Protein AF-A0A1H4H8C1-F1 (afdb_monomer)

pLDDT: mean 88.14, std 6.16, range [54.31, 95.75]

InterPro domains:
  IPR019670 Protein of unkown function DUF2523 [PF10734] (30-108)

Secondary structure (DSSP, 8-state):
-HHHHHHHHHHHHHHHHIIIIIHHHHHHHHHHHHHHHHHHHHHHHHHHHHHHHHHHHHHHHHHTTHHHHHHHHHHTS-HHHHHHHHHTTHHHHHHHHHHHHHHHHHHTTSTT-

Solvent-accessible surface area (backbone atoms only — not comparable to full-atom values): 6162 Å² total; per-residue (Å²): 111,70,63,59,56,50,52,54,51,47,52,55,47,52,51,50,49,32,70,76,51,40,52,60,56,49,50,54,52,51,49,54,50,49,52,54,51,52,52,50,51,52,53,54,47,49,66,61,44,51,60,56,22,39,56,53,25,50,52,51,40,60,75,66,44,49,65,58,56,52,52,54,59,56,67,73,51,55,71,70,60,46,54,54,39,56,73,68,40,47,68,61,49,50,51,50,53,52,48,52,52,40,18,57,54,43,40,56,73,41,93,90,94

Organism: NCBI:txid1122198

Structure (mmCIF, N/CA/C/O backbone):
data_AF-A0A1H4H8C1-F1
#
_entry.id   AF-A0A1H4H8C1-F1
#
loop_
_atom_site.group_PDB
_atom_site.id
_atom_site.type_symbol
_atom_site.label_atom_id
_atom_site.label_alt_id
_atom_site.label_comp_id
_atom_site.label_asym_id
_atom_site.label_entity_id
_atom_site.label_seq_id
_atom_site.pdbx_PDB_ins_code
_atom_site.Cartn_x
_atom_site.Cartn_y
_atom_site.Cartn_z
_atom_site.occupancy
_atom_site.B_iso_or_equiv
_atom_site.auth_seq_id
_atom_site.auth_comp_id
_atom_site.auth_asym_id
_atom_site.auth_atom_id
_atom_site.pdbx_PDB_model_num
ATOM 1 N N . MET A 1 1 ? 26.426 7.294 -57.162 1.00 66.62 1 MET A N 1
ATOM 2 C CA . MET A 1 1 ? 27.482 6.301 -56.846 1.00 66.62 1 MET A CA 1
ATOM 3 C C . MET A 1 1 ? 28.369 6.789 -55.704 1.00 66.62 1 MET A C 1
ATOM 5 O O . MET A 1 1 ? 28.502 6.057 -54.742 1.00 66.62 1 MET A O 1
ATOM 9 N N . LEU A 1 2 ? 28.900 8.020 -55.752 1.00 78.00 2 LEU A N 1
ATOM 10 C CA . LEU A 1 2 ? 29.640 8.630 -54.630 1.00 78.00 2 LEU A CA 1
ATOM 11 C C . LEU A 1 2 ? 28.809 8.779 -53.340 1.00 78.00 2 LEU A C 1
ATOM 13 O O . LEU A 1 2 ? 29.317 8.476 -52.270 1.00 78.00 2 LEU A O 1
ATOM 17 N N . GLU A 1 3 ? 27.530 9.160 -53.441 1.00 87.56 3 GLU A N 1
ATOM 18 C CA . GLU A 1 3 ? 26.624 9.248 -52.278 1.00 87.56 3 GLU A CA 1
ATOM 19 C C . GLU A 1 3 ? 26.456 7.906 -51.560 1.00 87.56 3 GLU A C 1
ATOM 21 O O . GLU A 1 3 ? 26.633 7.840 -50.356 1.00 87.56 3 GLU A O 1
ATOM 26 N N . PHE A 1 4 ? 26.266 6.812 -52.306 1.00 88.00 4 PHE A N 1
ATOM 27 C CA . PHE A 1 4 ? 26.199 5.464 -51.733 1.00 88.00 4 PHE A CA 1
ATOM 28 C C . PHE A 1 4 ? 27.456 5.101 -50.928 1.00 88.00 4 PHE A C 1
ATOM 30 O O . PHE A 1 4 ? 27.352 4.548 -49.838 1.00 88.00 4 PHE A O 1
ATOM 37 N N . PHE A 1 5 ? 28.653 5.420 -51.434 1.00 89.81 5 PHE A N 1
ATOM 38 C CA . PHE A 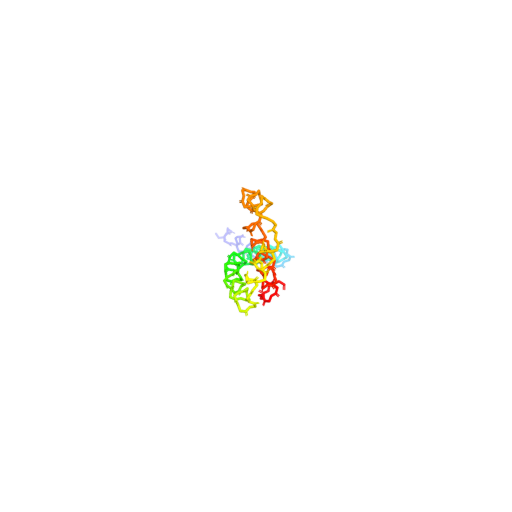1 5 ? 29.887 5.165 -50.685 1.00 89.81 5 PHE A CA 1
ATOM 39 C C . PHE A 1 5 ? 29.993 6.043 -49.431 1.00 89.81 5 PHE A C 1
ATOM 41 O O . PHE A 1 5 ? 30.449 5.555 -48.399 1.00 89.81 5 PHE A O 1
ATOM 48 N N . ASN A 1 6 ? 29.535 7.297 -49.488 1.00 91.81 6 ASN A N 1
ATOM 49 C CA . ASN A 1 6 ? 29.491 8.180 -48.321 1.00 91.81 6 ASN A CA 1
ATOM 50 C C . ASN A 1 6 ? 28.493 7.686 -47.265 1.00 91.81 6 ASN A C 1
ATOM 52 O O . ASN A 1 6 ? 28.841 7.648 -46.087 1.00 91.81 6 ASN A O 1
ATOM 56 N N . ASP A 1 7 ? 27.308 7.237 -47.678 1.00 91.19 7 ASP A N 1
ATOM 57 C CA . ASP A 1 7 ? 26.286 6.688 -46.785 1.00 91.19 7 ASP A CA 1
ATOM 58 C C . ASP A 1 7 ? 26.789 5.416 -46.097 1.00 91.19 7 ASP A C 1
ATOM 60 O O . ASP A 1 7 ? 26.686 5.279 -44.879 1.00 91.19 7 ASP A O 1
ATOM 64 N N . VAL A 1 8 ? 27.428 4.513 -46.849 1.00 90.62 8 VAL A N 1
ATOM 65 C CA . VAL A 1 8 ? 28.037 3.294 -46.296 1.00 90.62 8 VAL A CA 1
ATOM 66 C C . VAL A 1 8 ? 29.128 3.637 -45.278 1.00 90.62 8 VAL A C 1
ATOM 68 O O . VAL A 1 8 ? 29.165 3.046 -44.202 1.00 90.62 8 VAL A O 1
ATOM 71 N N . ILE A 1 9 ? 29.998 4.606 -45.572 1.00 91.62 9 ILE A N 1
ATOM 72 C CA . ILE A 1 9 ? 31.045 5.042 -44.636 1.00 91.62 9 ILE A CA 1
ATOM 73 C C . ILE A 1 9 ? 30.432 5.684 -43.384 1.00 91.62 9 ILE A C 1
ATOM 75 O O . ILE A 1 9 ? 30.885 5.386 -42.278 1.00 91.62 9 ILE A O 1
ATOM 79 N N . SER A 1 10 ? 29.393 6.511 -43.538 1.00 91.06 10 SER A N 1
ATOM 80 C CA . SER A 1 10 ? 28.689 7.134 -42.411 1.00 91.06 10 SER A CA 1
ATOM 81 C C . SER A 1 10 ? 28.036 6.094 -41.504 1.00 91.06 10 SER A C 1
ATOM 83 O O . SER A 1 10 ? 28.229 6.143 -40.297 1.00 91.06 10 SER A O 1
ATOM 85 N N . PHE A 1 11 ? 27.416 5.058 -42.075 1.00 90.56 11 PHE A N 1
ATOM 86 C CA . PHE A 1 11 ? 26.833 3.947 -41.330 1.00 90.56 11 PHE A CA 1
ATOM 87 C C . PHE A 1 11 ? 27.871 3.190 -40.485 1.00 90.56 11 PHE A C 1
ATOM 89 O O . PHE A 1 11 ? 27.627 2.887 -39.317 1.00 90.56 11 PHE A O 1
ATOM 96 N N . PHE A 1 12 ? 29.058 2.909 -41.037 1.00 93.00 12 PHE A N 1
ATOM 97 C CA . PHE A 1 12 ? 30.147 2.309 -40.256 1.00 93.00 12 PHE A CA 1
ATOM 98 C C . PHE A 1 12 ? 30.705 3.267 -39.189 1.00 93.00 12 PHE A C 1
ATOM 100 O O . PHE A 1 12 ? 31.141 2.803 -38.133 1.00 93.00 12 PHE A O 1
ATOM 107 N N . GLY A 1 13 ? 30.675 4.580 -39.439 1.00 91.31 13 GLY A N 1
ATOM 108 C CA . GLY A 1 13 ? 30.982 5.621 -38.453 1.00 91.31 13 GLY A CA 1
ATOM 109 C C . GLY A 1 13 ? 29.989 5.627 -37.290 1.00 91.31 13 GLY A C 1
ATOM 110 O O . GLY A 1 13 ? 30.402 5.536 -36.139 1.00 91.31 13 GLY A O 1
ATOM 111 N N . ASP A 1 14 ? 28.694 5.595 -37.584 1.00 89.56 14 ASP A N 1
ATOM 112 C CA . ASP A 1 14 ? 27.627 5.573 -36.582 1.00 89.56 14 ASP A CA 1
ATOM 113 C C . ASP A 1 14 ? 27.665 4.293 -35.736 1.00 89.56 14 ASP A C 1
ATOM 115 O O . ASP A 1 14 ? 27.506 4.344 -34.516 1.00 89.56 14 ASP A O 1
ATOM 119 N N . ILE A 1 15 ? 27.943 3.134 -36.350 1.00 88.62 15 ILE A N 1
ATOM 120 C CA . ILE A 1 15 ? 28.160 1.874 -35.617 1.00 88.62 15 ILE A CA 1
ATOM 121 C C . ILE A 1 15 ? 29.351 2.003 -34.672 1.00 88.62 15 ILE A C 1
ATOM 123 O O . ILE A 1 15 ? 29.280 1.582 -33.516 1.00 88.62 15 ILE A O 1
ATOM 127 N N . LYS A 1 16 ? 30.456 2.568 -35.160 1.00 88.75 16 LYS A N 1
ATOM 128 C CA . LYS A 1 16 ? 31.662 2.778 -34.366 1.00 88.75 16 LYS A CA 1
ATOM 129 C C . LYS A 1 16 ? 31.354 3.678 -33.166 1.00 88.75 16 LYS A C 1
ATOM 131 O O . LYS A 1 16 ? 31.669 3.313 -32.033 1.00 88.75 16 LYS A O 1
ATOM 136 N N . ASP A 1 17 ? 30.690 4.802 -33.394 1.00 90.44 17 ASP A N 1
ATOM 137 C CA . ASP A 1 17 ? 30.343 5.766 -32.352 1.00 90.44 17 ASP A CA 1
ATOM 138 C C . ASP A 1 17 ? 29.336 5.186 -31.348 1.00 90.44 17 ASP A C 1
ATOM 140 O O . ASP A 1 17 ? 29.466 5.405 -30.137 1.00 90.44 17 ASP A O 1
ATOM 144 N N . TRP A 1 18 ? 28.398 4.352 -31.806 1.00 88.50 18 TRP A N 1
ATOM 145 C CA . TRP A 1 18 ? 27.488 3.614 -30.934 1.00 88.50 18 TRP A CA 1
ATOM 146 C C . TRP A 1 18 ? 28.220 2.593 -30.052 1.00 88.50 18 TRP A C 1
ATOM 148 O O . TRP A 1 18 ? 27.959 2.532 -28.851 1.00 88.50 18 TRP A O 1
ATOM 158 N N . ILE A 1 19 ? 29.181 1.841 -30.596 1.00 85.94 19 ILE A N 1
ATOM 159 C CA . ILE A 1 19 ? 29.978 0.874 -29.820 1.00 85.94 19 ILE A CA 1
ATOM 160 C C . ILE A 1 19 ? 30.848 1.583 -28.774 1.00 85.94 19 ILE A C 1
ATOM 162 O O . ILE A 1 19 ? 30.941 1.110 -27.642 1.00 85.94 19 ILE A O 1
ATOM 166 N N . TYR A 1 20 ? 31.483 2.707 -29.122 1.00 86.38 20 TYR A N 1
ATOM 167 C CA . TYR A 1 20 ? 32.408 3.390 -28.210 1.00 86.38 20 TYR A CA 1
ATOM 168 C C . TYR A 1 20 ? 31.727 4.310 -27.194 1.00 86.38 20 TYR A C 1
ATOM 170 O O . TYR A 1 20 ? 32.256 4.486 -26.099 1.00 86.38 20 TYR A O 1
ATOM 178 N N . SER A 1 21 ? 30.580 4.903 -27.531 1.00 84.31 21 SER A N 1
ATOM 179 C CA . SER A 1 21 ? 29.921 5.902 -26.676 1.00 84.31 21 SER A CA 1
ATOM 180 C C . SER A 1 21 ? 28.417 5.678 -26.506 1.00 84.31 21 SER A C 1
ATOM 182 O O . SER A 1 21 ? 27.889 5.865 -25.408 1.00 84.31 21 SER A O 1
ATOM 184 N N . GLY A 1 22 ? 27.726 5.198 -27.543 1.00 84.75 22 GLY A N 1
ATOM 185 C CA . GLY A 1 22 ? 26.281 4.959 -27.504 1.00 84.75 22 GLY A CA 1
ATOM 186 C C . GLY A 1 22 ? 25.855 3.854 -26.536 1.00 84.75 22 GLY A C 1
ATOM 187 O O . GLY A 1 22 ? 24.815 3.987 -25.896 1.00 84.75 22 GLY A O 1
ATOM 188 N N . ILE A 1 23 ? 26.660 2.800 -26.361 1.00 87.56 23 ILE A N 1
ATOM 189 C CA . ILE A 1 23 ? 26.324 1.675 -25.476 1.00 87.56 23 ILE A CA 1
ATOM 190 C C . ILE A 1 23 ? 26.260 2.082 -24.003 1.00 87.56 23 ILE A C 1
ATOM 192 O O . ILE A 1 23 ? 25.415 1.579 -23.260 1.00 87.56 23 ILE A O 1
ATOM 196 N N . TYR A 1 24 ? 27.106 3.027 -23.583 1.00 88.50 24 TYR A N 1
ATOM 197 C CA . TYR A 1 24 ? 27.071 3.565 -22.228 1.00 88.50 24 TYR A CA 1
ATOM 198 C C . TYR A 1 24 ? 25.776 4.348 -22.000 1.00 88.50 24 TYR A C 1
ATOM 200 O O . TYR A 1 24 ? 25.025 4.028 -21.079 1.00 88.50 24 TYR A O 1
ATOM 208 N N . THR A 1 25 ? 25.465 5.303 -22.883 1.00 87.62 25 THR A N 1
ATOM 209 C CA . THR A 1 25 ? 24.231 6.101 -22.809 1.00 87.62 25 THR A CA 1
ATOM 210 C C . THR A 1 25 ? 22.988 5.216 -22.862 1.00 87.62 25 THR A C 1
ATOM 212 O O . THR A 1 25 ? 22.116 5.330 -22.005 1.00 87.62 25 THR A O 1
ATOM 215 N N . PHE A 1 26 ? 22.947 4.251 -23.786 1.00 90.06 26 PHE A N 1
ATOM 216 C CA . PHE A 1 26 ? 21.861 3.278 -23.885 1.00 90.06 26 PHE A CA 1
ATOM 217 C C . PHE A 1 26 ? 21.682 2.480 -22.592 1.00 90.06 26 PHE A C 1
ATOM 219 O O . PHE A 1 26 ? 20.559 2.317 -22.127 1.00 90.06 26 PHE A O 1
ATOM 226 N N . THR A 1 27 ? 22.771 1.996 -21.991 1.00 90.12 27 THR A N 1
ATOM 227 C CA . THR A 1 27 ? 22.701 1.209 -20.752 1.00 90.12 27 THR A CA 1
ATOM 228 C C . THR A 1 27 ? 22.177 2.050 -19.590 1.00 90.12 27 THR A C 1
ATOM 230 O O . THR A 1 27 ? 21.326 1.583 -18.833 1.00 90.12 27 THR A O 1
ATOM 233 N N . VAL A 1 28 ? 22.636 3.299 -19.463 1.00 92.19 28 VAL A N 1
ATOM 234 C CA . VAL A 1 28 ? 22.163 4.235 -18.431 1.00 92.19 28 VAL A CA 1
ATOM 235 C C . VAL A 1 28 ? 20.672 4.526 -18.605 1.00 92.19 28 VAL A C 1
ATOM 237 O O . VAL A 1 28 ? 19.912 4.427 -17.639 1.00 92.19 28 VAL A O 1
ATOM 240 N N . ASP A 1 29 ? 20.232 4.809 -19.829 1.00 93.06 29 ASP A N 1
ATOM 241 C CA . ASP A 1 29 ? 18.832 5.114 -20.126 1.00 93.06 29 ASP A CA 1
ATOM 242 C C . ASP A 1 29 ? 17.924 3.890 -19.961 1.00 93.06 29 ASP A C 1
ATOM 244 O O . ASP A 1 29 ? 16.840 3.990 -19.378 1.00 93.06 29 ASP A O 1
ATOM 248 N N . ALA A 1 30 ? 18.375 2.714 -20.404 1.00 93.50 30 ALA A N 1
ATOM 249 C CA . ALA A 1 30 ? 17.665 1.451 -20.227 1.00 93.50 30 ALA A CA 1
ATOM 250 C C . ALA A 1 30 ? 17.512 1.106 -18.742 1.00 93.50 30 ALA A C 1
ATOM 252 O O . ALA A 1 30 ? 16.422 0.732 -18.303 1.00 93.50 30 ALA A O 1
ATOM 253 N N . TYR A 1 31 ? 18.567 1.295 -17.946 1.00 92.50 31 TYR A N 1
ATOM 254 C CA . TYR A 1 31 ? 18.512 1.091 -16.503 1.00 92.50 31 TYR A CA 1
ATOM 255 C C . TYR A 1 31 ? 17.577 2.101 -15.826 1.00 92.50 31 TYR A C 1
ATOM 257 O O . TYR A 1 31 ? 16.727 1.719 -15.021 1.00 92.50 31 TYR A O 1
ATOM 265 N N . ALA A 1 32 ? 17.649 3.382 -16.196 1.00 95.19 32 ALA A N 1
ATOM 266 C CA . ALA A 1 32 ? 16.744 4.407 -15.682 1.00 95.19 32 ALA A CA 1
ATOM 267 C C . ALA A 1 32 ? 15.275 4.100 -16.020 1.00 95.19 32 ALA A C 1
ATOM 269 O O . ALA A 1 32 ? 14.389 4.282 -15.180 1.00 95.19 32 ALA A O 1
ATOM 270 N N . TYR A 1 33 ? 15.001 3.613 -17.231 1.00 95.31 33 TYR A N 1
ATOM 271 C CA . TYR A 1 33 ? 13.671 3.165 -17.630 1.00 95.31 33 TYR A CA 1
ATOM 272 C C . TYR A 1 33 ? 13.216 1.953 -16.815 1.00 95.31 33 TYR A C 1
ATOM 274 O O . TYR A 1 33 ? 12.107 1.964 -16.280 1.00 95.31 33 TYR A O 1
ATOM 282 N N . PHE A 1 34 ? 14.078 0.945 -16.667 1.00 95.75 34 PHE A N 1
ATOM 283 C CA . PHE A 1 34 ? 13.791 -0.250 -15.880 1.00 95.75 34 PHE A CA 1
ATOM 284 C C . PHE A 1 34 ? 13.413 0.107 -14.440 1.00 95.75 34 PHE A C 1
ATOM 286 O O . PHE A 1 34 ? 12.350 -0.293 -13.972 1.00 95.75 34 PHE A O 1
ATOM 293 N N . ILE A 1 35 ? 14.204 0.946 -13.765 1.00 94.94 35 ILE A N 1
ATOM 294 C CA . ILE A 1 35 ? 13.907 1.389 -12.396 1.00 94.94 35 ILE A CA 1
ATOM 295 C C . ILE A 1 35 ? 12.576 2.143 -12.326 1.00 94.94 35 ILE A C 1
ATOM 297 O O . ILE A 1 35 ? 11.771 1.874 -11.434 1.00 94.94 35 ILE A O 1
ATOM 301 N N . LYS A 1 36 ? 12.284 3.039 -13.279 1.00 95.00 36 LYS A N 1
ATOM 302 C CA . LYS A 1 36 ? 10.988 3.740 -13.326 1.00 95.00 36 LYS A CA 1
ATOM 303 C C . LYS A 1 36 ? 9.813 2.767 -13.431 1.00 95.00 36 LYS A C 1
ATOM 305 O O . LYS A 1 36 ? 8.799 2.982 -12.768 1.00 95.00 36 LYS A O 1
ATOM 310 N N . GLN A 1 37 ? 9.924 1.723 -14.250 1.00 93.81 37 GLN A N 1
ATOM 311 C CA . GLN A 1 37 ? 8.863 0.720 -14.376 1.00 93.81 37 GLN A CA 1
ATOM 312 C C . GLN A 1 37 ? 8.749 -0.150 -13.124 1.00 93.81 37 GLN A C 1
ATOM 314 O O . GLN A 1 37 ? 7.637 -0.377 -12.655 1.00 93.81 37 GLN A O 1
ATOM 319 N N . SER A 1 38 ? 9.870 -0.549 -12.525 1.00 92.62 38 SER A N 1
ATOM 320 C CA . SER A 1 38 ? 9.889 -1.300 -11.266 1.00 92.62 38 SER A CA 1
ATOM 321 C C . SER A 1 38 ? 9.221 -0.527 -10.127 1.00 92.62 38 SER A C 1
ATOM 323 O O . SER A 1 38 ? 8.405 -1.089 -9.402 1.00 92.62 38 SER A O 1
ATOM 325 N N . VAL A 1 39 ? 9.474 0.783 -10.009 1.00 94.38 39 VAL A N 1
ATOM 326 C CA . VAL A 1 39 ? 8.805 1.643 -9.016 1.00 94.38 39 VAL A CA 1
ATOM 327 C C . VAL A 1 39 ? 7.299 1.730 -9.276 1.00 94.38 39 VAL A C 1
ATOM 329 O O . VAL A 1 39 ? 6.509 1.626 -8.340 1.00 94.38 39 VAL A O 1
ATOM 332 N N . LYS A 1 40 ? 6.873 1.882 -10.536 1.00 94.38 40 LYS A N 1
ATOM 333 C CA . LYS A 1 40 ? 5.442 1.889 -10.885 1.00 94.38 40 LYS A CA 1
ATOM 334 C C . LYS A 1 40 ? 4.765 0.564 -10.548 1.00 94.38 40 LYS A C 1
ATOM 336 O O . LYS A 1 40 ? 3.676 0.576 -9.984 1.00 94.38 40 LYS A O 1
ATOM 341 N N . ALA A 1 41 ? 5.410 -0.556 -10.867 1.00 92.25 41 ALA A N 1
ATOM 342 C CA . ALA A 1 41 ? 4.908 -1.887 -10.546 1.00 92.25 41 ALA A CA 1
ATOM 343 C C . ALA A 1 41 ? 4.788 -2.085 -9.029 1.00 92.25 41 ALA A C 1
ATOM 345 O O . ALA A 1 41 ? 3.758 -2.554 -8.558 1.00 92.25 41 ALA A O 1
ATOM 346 N N . TYR A 1 42 ? 5.792 -1.645 -8.266 1.00 89.81 42 TYR A N 1
ATOM 347 C CA . TYR A 1 42 ? 5.772 -1.684 -6.806 1.00 89.81 42 TYR A CA 1
ATOM 348 C C . TYR A 1 42 ? 4.613 -0.868 -6.214 1.00 89.81 42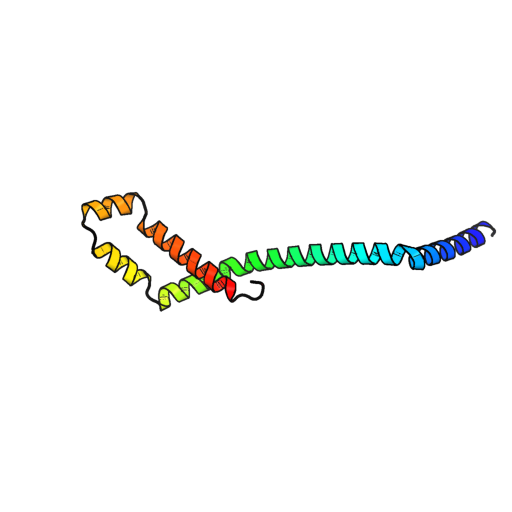 TYR A C 1
ATOM 350 O O . TYR A 1 42 ? 3.859 -1.373 -5.387 1.00 89.81 42 TYR A O 1
ATOM 358 N N . ILE A 1 43 ? 4.402 0.367 -6.680 1.00 91.12 43 ILE A N 1
ATOM 359 C CA . ILE A 1 43 ? 3.271 1.196 -6.230 1.00 91.12 43 ILE A CA 1
ATOM 360 C C . ILE A 1 43 ? 1.930 0.556 -6.614 1.00 91.12 43 ILE A C 1
ATOM 362 O O . ILE A 1 43 ? 1.011 0.524 -5.798 1.00 91.12 43 ILE A O 1
ATOM 366 N N . GLY A 1 44 ? 1.810 0.023 -7.833 1.00 91.81 44 GLY A N 1
ATOM 367 C CA . GLY A 1 44 ? 0.607 -0.686 -8.274 1.00 91.81 44 GLY A CA 1
ATOM 368 C C . GLY A 1 44 ? 0.297 -1.896 -7.392 1.00 91.81 44 GLY 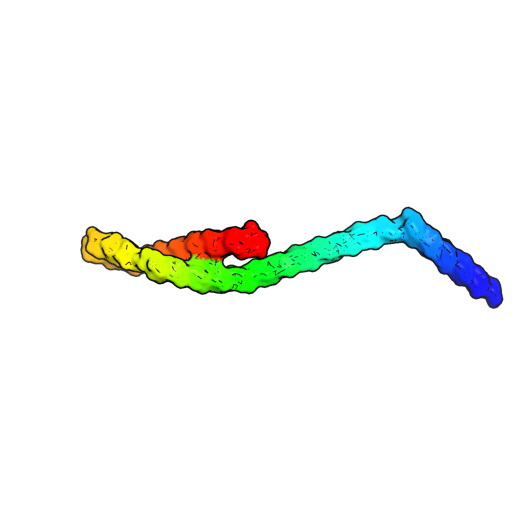A C 1
ATOM 369 O O . GLY A 1 44 ? -0.842 -2.075 -6.966 1.00 91.81 44 GLY A O 1
ATOM 370 N N . PHE A 1 45 ? 1.326 -2.668 -7.043 1.00 90.62 45 PHE A N 1
ATOM 371 C CA . PHE A 1 45 ? 1.209 -3.782 -6.113 1.00 90.62 45 PHE A CA 1
ATOM 372 C C . PHE A 1 45 ? 0.739 -3.324 -4.727 1.00 90.62 45 PHE A C 1
ATOM 374 O O . PHE A 1 45 ? -0.197 -3.909 -4.186 1.00 90.62 45 PHE A O 1
ATOM 381 N N . LEU A 1 46 ? 1.302 -2.241 -4.179 1.00 87.69 46 LEU A N 1
ATOM 382 C CA . LEU A 1 46 ? 0.866 -1.682 -2.894 1.00 87.69 46 LEU A CA 1
ATOM 383 C C . LEU A 1 46 ? -0.619 -1.312 -2.893 1.00 87.69 46 LEU A C 1
ATOM 385 O O . LEU A 1 46 ? -1.331 -1.635 -1.945 1.00 87.69 46 LEU A O 1
ATOM 389 N N . ILE A 1 47 ? -1.098 -0.680 -3.964 1.00 91.06 47 ILE A N 1
ATOM 390 C CA . ILE A 1 47 ? -2.510 -0.303 -4.097 1.00 91.06 47 ILE A CA 1
ATOM 391 C C . ILE A 1 47 ? -3.413 -1.541 -4.043 1.00 91.06 47 ILE A C 1
ATOM 393 O O . ILE A 1 47 ? -4.468 -1.495 -3.417 1.00 91.06 47 ILE A O 1
ATOM 397 N N . THR A 1 48 ? -2.995 -2.655 -4.647 1.00 89.38 48 THR A N 1
ATOM 398 C CA . THR A 1 48 ? -3.746 -3.921 -4.594 1.00 89.38 48 THR A CA 1
ATOM 399 C C . THR A 1 48 ? -3.570 -4.687 -3.282 1.00 89.38 48 THR A C 1
ATOM 401 O O . THR A 1 48 ? -4.476 -5.403 -2.864 1.00 89.38 48 THR A O 1
ATOM 404 N N . ALA A 1 49 ? -2.432 -4.527 -2.608 1.00 90.12 49 ALA A N 1
ATOM 405 C CA . ALA A 1 49 ? -2.103 -5.234 -1.377 1.00 90.12 49 ALA A CA 1
ATOM 406 C C . ALA A 1 49 ? -2.797 -4.637 -0.144 1.00 90.12 49 ALA A C 1
ATOM 408 O O . ALA A 1 49 ? -3.155 -5.378 0.763 1.00 90.12 49 ALA A O 1
ATOM 409 N N . ILE A 1 50 ? -3.015 -3.318 -0.107 1.00 92.00 50 ILE A N 1
ATOM 410 C CA . ILE A 1 50 ? -3.702 -2.628 0.998 1.00 92.00 50 ILE A CA 1
ATOM 411 C C . ILE A 1 50 ? -5.109 -3.185 1.285 1.00 92.00 50 ILE A C 1
ATOM 413 O O . ILE A 1 50 ? -5.352 -3.523 2.443 1.00 92.00 50 ILE A O 1
ATOM 417 N 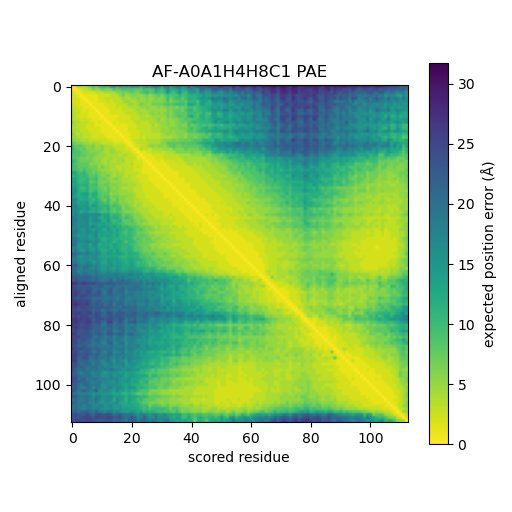N . PRO A 1 51 ? -6.034 -3.307 0.310 1.00 91.75 51 PRO A N 1
ATOM 418 C CA . PRO A 1 51 ? -7.367 -3.846 0.587 1.00 91.75 51 PRO A CA 1
ATOM 419 C C . PRO A 1 51 ? -7.308 -5.310 1.036 1.00 91.75 51 PRO A C 1
ATOM 421 O O . PRO A 1 51 ? -7.974 -5.679 1.994 1.00 91.75 51 PRO A O 1
ATOM 424 N N . PHE A 1 52 ? -6.431 -6.119 0.436 1.00 90.75 52 PHE A N 1
ATOM 425 C CA . PHE A 1 52 ? -6.218 -7.497 0.878 1.00 90.75 52 PHE A CA 1
ATOM 426 C C . PHE A 1 52 ? -5.703 -7.572 2.326 1.00 90.75 52 PHE A C 1
ATOM 428 O O . PHE A 1 52 ? -6.202 -8.354 3.132 1.00 90.75 52 PHE A O 1
ATOM 435 N N . ALA A 1 53 ? -4.723 -6.736 2.682 1.00 91.88 53 ALA A N 1
ATOM 436 C CA . ALA A 1 53 ? -4.191 -6.672 4.038 1.00 91.88 53 ALA A CA 1
ATOM 437 C C . ALA A 1 53 ? -5.246 -6.217 5.052 1.00 91.88 53 ALA A C 1
ATOM 439 O O . ALA A 1 53 ? -5.249 -6.695 6.184 1.00 91.88 53 ALA A O 1
ATOM 440 N N . TRP A 1 54 ? -6.132 -5.306 4.647 1.00 92.88 54 TRP A N 1
ATOM 441 C CA . TRP A 1 54 ? -7.262 -4.869 5.458 1.00 92.88 54 TRP A CA 1
ATOM 442 C C . TRP A 1 54 ? -8.241 -6.016 5.721 1.00 92.88 54 TRP A C 1
ATOM 444 O O . TRP A 1 54 ? -8.604 -6.241 6.872 1.00 92.88 54 TRP A O 1
ATOM 454 N N . ASP A 1 55 ? -8.619 -6.782 4.698 1.00 93.31 55 ASP A N 1
ATOM 455 C CA . ASP A 1 55 ? -9.557 -7.903 4.850 1.00 93.31 55 ASP A CA 1
ATOM 456 C C . ASP A 1 55 ? -9.006 -8.977 5.802 1.00 93.31 55 ASP A C 1
ATOM 458 O O . ASP A 1 55 ? -9.698 -9.443 6.709 1.00 93.31 55 ASP A O 1
ATOM 462 N N . VAL A 1 56 ? -7.721 -9.312 5.662 1.00 92.19 56 VAL A N 1
ATOM 463 C CA . VAL A 1 56 ? -7.031 -10.227 6.584 1.00 92.19 56 VAL A CA 1
ATOM 464 C C . VAL A 1 56 ? -6.954 -9.635 7.996 1.00 92.19 56 VAL A C 1
ATOM 466 O O . VAL A 1 56 ? -7.145 -10.355 8.974 1.00 92.19 56 VAL A O 1
ATOM 469 N N . ALA A 1 57 ? -6.708 -8.329 8.131 1.00 91.88 57 ALA A N 1
ATOM 470 C CA . ALA A 1 57 ? -6.677 -7.665 9.430 1.00 91.88 57 ALA A CA 1
ATOM 471 C C . ALA A 1 57 ? -8.031 -7.709 10.148 1.00 91.88 57 ALA A C 1
ATOM 473 O O . ALA A 1 57 ? -8.053 -7.940 11.355 1.00 91.88 57 ALA A O 1
ATOM 474 N N . GLN A 1 58 ? -9.141 -7.536 9.427 1.00 91.88 58 GLN A N 1
ATOM 475 C CA . GLN A 1 58 ? -10.486 -7.676 9.993 1.00 91.88 58 GLN A CA 1
ATOM 476 C C . GLN A 1 58 ? -10.737 -9.105 10.483 1.00 91.88 58 GLN A C 1
ATOM 478 O O . GLN A 1 58 ? -11.149 -9.284 11.624 1.00 91.88 58 GLN A O 1
ATOM 483 N N . SER A 1 59 ? -10.366 -10.117 9.690 1.00 92.38 59 SER A N 1
ATOM 484 C CA . SER A 1 59 ? -10.456 -11.521 10.119 1.00 92.38 59 SER A CA 1
ATOM 485 C C . SER A 1 59 ? -9.673 -11.782 11.409 1.00 92.38 59 SER A C 1
ATOM 487 O O . SER A 1 59 ? -10.179 -12.435 12.311 1.00 92.38 59 SER A O 1
ATOM 489 N N . ILE A 1 60 ? -8.458 -11.237 11.536 1.00 90.56 60 ILE A N 1
ATOM 490 C CA . ILE A 1 60 ? -7.635 -11.397 12.748 1.00 90.56 60 ILE A CA 1
ATOM 491 C C . ILE A 1 60 ? -8.282 -10.714 13.962 1.00 90.56 60 ILE A C 1
ATOM 493 O O . ILE A 1 60 ? -8.220 -11.239 15.072 1.00 90.56 60 ILE A O 1
ATOM 497 N N . ILE A 1 61 ? -8.872 -9.531 13.776 1.00 90.12 61 ILE A N 1
ATOM 498 C CA . ILE A 1 61 ? -9.569 -8.794 14.842 1.00 90.12 61 ILE A CA 1
ATOM 499 C C . ILE A 1 61 ? -10.763 -9.597 15.363 1.00 90.12 61 ILE A C 1
ATOM 501 O O . ILE A 1 61 ? -10.952 -9.675 16.583 1.00 90.12 61 ILE A O 1
ATOM 505 N N . ASP A 1 62 ? -11.513 -10.217 14.453 1.00 90.25 62 ASP A N 1
ATOM 506 C CA . ASP A 1 62 ? -12.645 -11.084 14.775 1.00 90.25 62 ASP A CA 1
ATOM 507 C C . ASP A 1 62 ? -12.185 -12.370 15.479 1.00 90.25 62 ASP A C 1
ATOM 509 O O . ASP A 1 62 ? -12.714 -12.713 16.539 1.00 90.25 62 ASP A O 1
ATOM 513 N N . ASP A 1 63 ? -11.141 -13.030 14.967 1.00 90.56 63 ASP A N 1
ATOM 514 C CA . ASP A 1 63 ? -10.574 -14.258 15.543 1.00 90.56 63 ASP A CA 1
ATOM 515 C C . ASP A 1 63 ? -10.037 -14.044 16.968 1.00 90.56 63 ASP A C 1
ATOM 517 O O . ASP A 1 63 ? -10.178 -14.902 17.842 1.00 90.56 63 ASP A O 1
ATOM 521 N N . LEU A 1 64 ? -9.436 -12.879 17.227 1.00 87.94 64 LEU A N 1
ATOM 522 C CA . LEU A 1 64 ? -8.935 -12.482 18.546 1.00 87.94 64 LEU A CA 1
ATOM 523 C C . LEU A 1 64 ? -10.025 -11.902 19.458 1.00 87.94 64 LEU A C 1
ATOM 525 O O . LEU A 1 64 ? -9.744 -11.563 20.610 1.00 87.94 64 LEU A O 1
ATOM 529 N N . ASN A 1 65 ? -11.256 -11.781 18.958 1.00 86.56 65 ASN A N 1
ATOM 530 C CA . ASN A 1 65 ? -12.407 -11.244 19.672 1.00 86.56 65 ASN A CA 1
ATOM 531 C C . ASN A 1 65 ? -12.139 -9.860 20.295 1.00 86.56 65 ASN A C 1
ATOM 533 O O . ASN A 1 65 ? -12.622 -9.544 21.386 1.00 86.56 65 ASN A O 1
ATOM 537 N N . ILE A 1 66 ? -11.353 -9.020 19.610 1.00 81.62 66 ILE A N 1
ATOM 538 C CA . ILE A 1 66 ? -10.914 -7.706 20.116 1.00 81.62 66 ILE A CA 1
ATOM 539 C C . ILE A 1 66 ? -12.119 -6.798 20.404 1.00 81.62 66 ILE A C 1
ATOM 541 O O . ILE A 1 66 ? -12.107 -6.041 21.377 1.00 81.62 66 ILE A O 1
ATOM 545 N N . SER A 1 67 ? -13.189 -6.935 19.619 1.00 78.81 67 SER A N 1
ATOM 546 C CA . SER A 1 67 ? -14.451 -6.212 19.797 1.00 78.81 67 SER A CA 1
ATOM 547 C C . SER A 1 67 ? -15.065 -6.429 21.186 1.00 78.81 67 SER A C 1
ATOM 549 O O . SER A 1 67 ? -15.486 -5.464 21.820 1.00 78.81 67 SER A O 1
ATOM 551 N N . SER A 1 68 ? -15.019 -7.653 21.732 1.00 81.94 68 SER A N 1
ATOM 552 C CA . SER A 1 68 ? -15.558 -7.930 23.075 1.00 81.94 68 SER A CA 1
ATOM 553 C C . SER A 1 68 ? -14.785 -7.226 24.193 1.00 81.94 68 SER A C 1
ATOM 555 O O . SER A 1 68 ? -15.374 -6.770 25.176 1.00 81.94 68 SER A O 1
ATOM 557 N N . TYR A 1 69 ? -13.466 -7.085 24.039 1.00 83.44 69 TYR A N 1
ATOM 558 C CA . TYR A 1 69 ? -12.634 -6.365 24.998 1.00 83.44 69 TYR A CA 1
ATOM 559 C C . TYR A 1 69 ? -12.928 -4.865 24.969 1.00 83.44 69 TYR A C 1
ATOM 561 O O . TYR A 1 69 ? -12.963 -4.232 26.026 1.00 83.44 69 TYR A O 1
ATOM 569 N N . LEU A 1 70 ? -13.182 -4.303 23.782 1.00 80.56 70 LEU A N 1
ATOM 570 C CA . LEU A 1 70 ? -13.557 -2.898 23.642 1.00 80.56 70 LEU A CA 1
ATOM 571 C C . LEU A 1 70 ? -14.935 -2.620 24.256 1.00 80.56 70 LEU A C 1
ATOM 573 O O . LEU A 1 70 ? -15.086 -1.659 25.011 1.00 80.56 70 LEU A O 1
ATOM 577 N N . ASP A 1 71 ? -15.911 -3.492 24.007 1.00 82.19 71 ASP A N 1
ATOM 578 C CA . ASP A 1 71 ? -17.252 -3.381 24.586 1.00 82.19 71 ASP A CA 1
ATOM 579 C C . ASP A 1 71 ? -17.226 -3.524 26.111 1.00 82.19 71 ASP A C 1
ATOM 5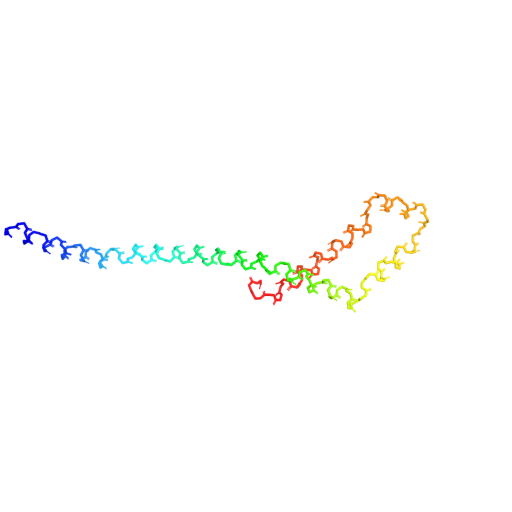81 O O . ASP A 1 71 ? -17.884 -2.762 26.826 1.00 82.19 71 ASP A O 1
ATOM 585 N N . SER A 1 72 ? -16.411 -4.443 26.635 1.00 85.31 72 SER A N 1
ATOM 586 C CA . SER A 1 72 ? -16.203 -4.580 28.077 1.00 85.31 72 SER A CA 1
ATOM 587 C C . SER A 1 72 ? -15.559 -3.330 28.676 1.00 85.31 72 SER A C 1
ATOM 589 O O . SER A 1 72 ? -15.990 -2.885 29.738 1.00 85.31 72 SER A O 1
ATOM 591 N N . ALA A 1 73 ? -14.548 -2.749 28.020 1.00 84.12 73 ALA A N 1
ATOM 592 C CA . ALA A 1 73 ? -13.901 -1.520 28.477 1.00 84.12 73 ALA A CA 1
ATOM 593 C C . ALA A 1 73 ? -14.890 -0.346 28.501 1.00 84.12 73 ALA A C 1
ATOM 595 O O . ALA A 1 73 ? -14.947 0.398 29.481 1.00 84.12 73 ALA A O 1
ATOM 596 N N . TRP A 1 74 ? -15.742 -0.225 27.485 1.00 82.75 74 TRP A N 1
ATOM 597 C CA . TRP A 1 74 ? -16.823 0.756 27.473 1.00 82.75 74 TRP A CA 1
ATOM 598 C C . TRP A 1 74 ? -17.885 0.510 28.528 1.00 82.75 74 TRP A C 1
ATOM 600 O O . TRP A 1 74 ? -18.341 1.472 29.141 1.00 82.75 74 TRP A O 1
ATOM 610 N N . GLY A 1 75 ? -18.223 -0.743 28.822 1.00 83.06 75 GLY A N 1
ATOM 611 C CA . GLY A 1 75 ? -19.159 -1.094 29.889 1.00 83.06 75 GLY A CA 1
ATOM 612 C C . GLY A 1 75 ? -18.743 -0.601 31.281 1.00 83.06 75 GLY A C 1
ATOM 613 O O . GLY A 1 75 ? -19.611 -0.391 32.125 1.00 83.06 75 GLY A O 1
ATOM 614 N N . THR A 1 76 ? -17.446 -0.363 31.515 1.00 87.62 76 THR A N 1
ATOM 615 C CA . THR A 1 76 ? -16.937 0.145 32.805 1.00 87.62 76 THR A CA 1
ATOM 616 C C . THR A 1 76 ? -17.161 1.640 33.033 1.00 87.62 76 THR A C 1
ATOM 618 O O . THR A 1 76 ? -17.051 2.108 34.165 1.00 87.62 76 THR A O 1
ATOM 621 N N . LEU A 1 77 ? -17.479 2.399 31.984 1.00 86.19 77 LEU A N 1
ATOM 622 C CA . LEU A 1 77 ? -17.666 3.842 32.083 1.00 86.19 77 LEU A CA 1
ATOM 623 C C . LEU A 1 77 ? -19.071 4.200 32.586 1.00 86.19 77 LEU A C 1
ATOM 625 O O . LEU A 1 77 ? -20.069 3.547 32.260 1.00 86.19 77 LEU A O 1
ATOM 629 N N . ASP A 1 78 ? -19.178 5.297 33.338 1.00 87.00 78 ASP A N 1
ATOM 630 C CA . ASP A 1 78 ? -20.477 5.803 33.776 1.00 87.00 78 ASP A CA 1
ATOM 631 C C . ASP A 1 78 ? -21.361 6.227 32.577 1.00 87.00 78 ASP A C 1
ATOM 633 O O . ASP A 1 78 ? -20.896 6.472 31.460 1.00 87.00 78 ASP A O 1
ATOM 637 N N . ALA A 1 79 ? -22.682 6.234 32.772 1.00 84.00 79 ALA A N 1
ATOM 638 C CA . ALA A 1 79 ? -23.632 6.583 31.713 1.00 84.00 79 ALA A CA 1
ATOM 639 C C . ALA A 1 79 ? -23.414 7.987 31.090 1.00 84.00 79 ALA A C 1
ATOM 641 O O . ALA A 1 79 ? -23.442 8.082 29.858 1.00 84.00 79 ALA A O 1
ATOM 642 N N . PRO A 1 80 ? -23.178 9.070 31.864 1.00 86.06 80 PRO A N 1
ATOM 643 C CA . PRO A 1 80 ? -22.966 10.395 31.279 1.00 86.06 80 PRO A CA 1
ATOM 644 C C . PRO A 1 80 ? -21.659 10.502 30.477 1.00 86.06 80 PRO A C 1
ATOM 646 O O . PRO A 1 80 ? -21.670 11.063 29.380 1.00 86.06 80 PRO A O 1
ATOM 649 N N . THR A 1 81 ? -20.555 9.912 30.941 1.00 84.44 81 THR A N 1
ATOM 650 C CA . THR A 1 81 ? -19.267 9.915 30.224 1.00 84.44 81 THR A CA 1
ATOM 651 C C . THR A 1 81 ? -19.362 9.111 28.935 1.00 84.44 81 THR A C 1
ATOM 653 O O . THR A 1 81 ? -18.901 9.572 27.890 1.00 84.44 81 THR A O 1
ATOM 656 N N . ARG A 1 82 ? -20.040 7.954 28.951 1.00 85.94 82 ARG A N 1
ATOM 657 C CA . ARG A 1 82 ? -20.313 7.182 27.726 1.00 85.94 82 ARG A CA 1
ATOM 658 C C . ARG A 1 82 ? -21.087 7.983 26.690 1.00 85.94 82 ARG A C 1
ATOM 660 O O . ARG A 1 82 ? -20.739 7.933 25.516 1.00 85.94 82 ARG A O 1
ATOM 667 N N . SER A 1 83 ? -22.098 8.744 27.109 1.00 85.25 83 SER A N 1
ATOM 668 C CA . SER A 1 83 ? -22.887 9.573 26.193 1.00 85.25 83 SER A CA 1
ATOM 669 C C . SER A 1 83 ? -22.038 10.645 25.507 1.00 85.25 83 SER A C 1
ATOM 671 O O . SER A 1 83 ? -22.210 10.893 24.315 1.00 85.25 83 SER A O 1
ATOM 673 N N . VAL A 1 84 ? -21.115 11.275 26.238 1.00 88.00 84 VAL A N 1
ATOM 674 C CA . VAL A 1 84 ? -20.214 12.296 25.679 1.00 88.00 84 VAL A CA 1
ATOM 675 C C . VAL A 1 84 ? -19.192 11.664 24.732 1.00 88.00 84 VAL A C 1
ATOM 677 O O . VAL A 1 84 ? -18.959 12.181 23.642 1.00 88.00 84 VAL A O 1
ATOM 680 N N . LEU A 1 85 ? -18.612 10.521 25.099 1.00 86.25 85 LEU A N 1
ATOM 681 C CA . LEU A 1 85 ? -17.647 9.813 24.251 1.00 86.25 85 LEU A CA 1
ATOM 682 C C . LEU A 1 85 ? -18.283 9.249 22.974 1.00 86.25 85 LEU A C 1
ATOM 684 O O . LEU A 1 85 ? -17.652 9.286 21.919 1.00 86.25 85 LEU A O 1
ATOM 688 N N . ALA A 1 86 ? -19.531 8.782 23.053 1.00 86.62 86 ALA A N 1
ATOM 689 C CA . ALA A 1 86 ? -20.308 8.357 21.892 1.00 86.62 86 ALA A CA 1
ATOM 690 C C . ALA A 1 86 ? -20.633 9.541 20.969 1.00 86.62 86 ALA A C 1
ATOM 692 O O . ALA A 1 86 ? -20.489 9.430 19.755 1.00 86.62 86 ALA A O 1
ATOM 693 N N . TYR A 1 87 ? -20.985 10.706 21.527 1.00 90.75 87 TYR A N 1
ATOM 694 C CA . TYR A 1 87 ? -21.165 11.931 20.739 1.00 90.75 87 TYR A CA 1
ATOM 695 C C . TYR A 1 87 ? -19.881 12.334 19.994 1.00 90.75 87 TYR A C 1
ATOM 697 O O . TYR A 1 87 ? -19.927 12.736 18.833 1.00 90.75 87 TYR A O 1
ATOM 705 N N . LEU A 1 88 ? -18.724 12.172 20.640 1.00 90.81 88 LEU A N 1
ATOM 706 C CA . LEU A 1 88 ? -17.408 12.430 20.048 1.00 90.81 88 LEU A CA 1
ATOM 707 C C . LEU A 1 88 ? -16.915 11.316 19.110 1.00 90.81 88 LEU A C 1
ATOM 709 O O . LEU A 1 88 ? -15.851 11.466 18.509 1.00 90.81 88 LEU A O 1
ATOM 713 N N . ARG A 1 89 ? -17.665 10.216 18.969 1.00 89.44 89 ARG A N 1
ATOM 714 C CA . ARG A 1 89 ? -17.314 9.048 18.146 1.00 89.44 89 ARG A CA 1
ATOM 715 C C . ARG A 1 89 ? -15.953 8.432 18.495 1.00 89.44 89 ARG A C 1
ATOM 717 O O . ARG A 1 89 ? -15.217 7.944 17.634 1.00 89.44 89 ARG A O 1
ATOM 724 N N . ILE A 1 90 ? -15.587 8.496 19.777 1.00 88.88 90 ILE A N 1
ATOM 725 C CA . ILE A 1 90 ? -14.343 7.911 20.290 1.00 88.88 90 ILE A CA 1
ATOM 726 C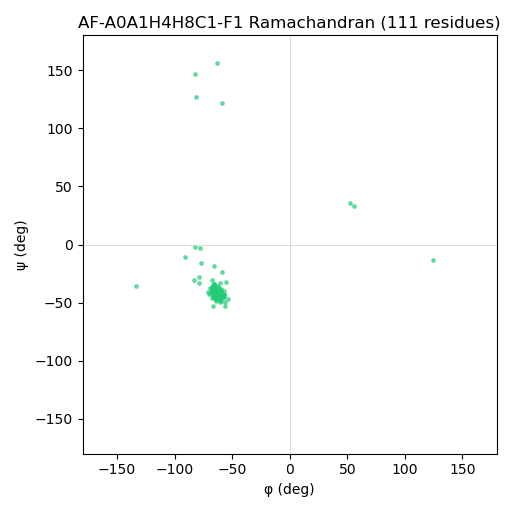 C . ILE A 1 90 ? -14.318 6.384 20.108 1.00 88.88 90 ILE A C 1
ATOM 728 O O . ILE A 1 90 ? -13.287 5.886 19.656 1.00 88.88 90 ILE A O 1
ATOM 732 N N . PRO A 1 91 ? -15.403 5.629 20.384 1.00 83.81 91 PRO A N 1
ATOM 733 C CA . PRO A 1 91 ? -15.445 4.186 20.130 1.00 83.81 91 PRO A CA 1
ATOM 734 C C . PRO A 1 91 ? -15.085 3.810 18.688 1.00 83.81 91 PRO A C 1
ATOM 736 O O . PRO A 1 91 ? -14.249 2.940 18.449 1.00 83.81 91 PRO A O 1
ATOM 739 N N . GLU A 1 92 ? -15.671 4.505 17.718 1.00 86.12 92 GLU A N 1
ATOM 740 C CA . GLU A 1 92 ? -15.440 4.297 16.293 1.00 86.12 92 GLU A CA 1
ATOM 741 C C . GLU A 1 92 ? -14.012 4.684 15.900 1.00 86.12 92 GLU A C 1
ATOM 743 O O . GLU A 1 92 ? -13.377 3.990 15.106 1.00 86.12 92 GLU A O 1
ATOM 748 N N . GLY A 1 93 ? -13.478 5.756 16.493 1.00 88.12 93 GLY A N 1
ATOM 749 C CA . GLY A 1 93 ? -12.092 6.177 16.301 1.00 88.12 93 GLY A CA 1
ATOM 750 C C . GLY A 1 93 ? -11.082 5.137 16.790 1.00 88.12 93 GLY A C 1
ATOM 751 O O . GLY A 1 93 ? -10.126 4.829 16.079 1.00 88.12 93 GLY A O 1
ATOM 752 N N . ILE A 1 94 ? -11.306 4.546 17.968 1.00 88.56 94 ILE A N 1
ATOM 753 C CA . ILE A 1 94 ? -10.447 3.478 18.502 1.00 88.56 94 ILE A CA 1
ATOM 754 C C . ILE A 1 94 ? -10.504 2.245 17.596 1.00 88.56 94 ILE A C 1
ATOM 756 O O . ILE A 1 94 ? -9.453 1.711 17.246 1.00 88.56 94 ILE A O 1
ATOM 760 N N . ASN A 1 95 ? -11.697 1.837 17.152 1.00 87.06 95 ASN A N 1
ATOM 761 C CA . ASN A 1 95 ? -11.857 0.731 16.202 1.00 87.06 95 ASN A CA 1
ATOM 762 C C . ASN A 1 95 ? -11.090 0.974 14.894 1.00 87.06 95 ASN A C 1
ATOM 764 O O . ASN A 1 95 ? -10.400 0.083 14.397 1.00 87.06 95 ASN A O 1
ATOM 768 N N . PHE A 1 96 ? -11.138 2.194 14.360 1.00 89.75 96 PHE A N 1
ATOM 769 C CA . PHE A 1 96 ? -10.387 2.560 13.160 1.00 89.75 96 PHE A CA 1
ATOM 770 C C . PHE A 1 96 ? -8.863 2.526 13.380 1.00 89.75 96 PHE A C 1
ATOM 772 O O . PHE A 1 96 ? -8.116 2.018 12.538 1.00 89.75 96 PHE A O 1
ATOM 779 N N . ILE A 1 97 ? -8.377 3.022 14.522 1.00 91.69 97 ILE A N 1
ATOM 780 C CA . ILE A 1 97 ? -6.949 2.979 14.876 1.00 91.69 97 ILE A CA 1
ATOM 781 C C . ILE A 1 97 ? -6.474 1.532 15.043 1.00 91.69 97 ILE A C 1
ATOM 783 O O . ILE A 1 97 ? -5.427 1.172 14.509 1.00 91.69 97 ILE A O 1
ATOM 787 N N . LEU A 1 98 ? -7.243 0.688 15.733 1.00 89.19 98 LEU A N 1
ATOM 788 C CA . LEU A 1 98 ? -6.926 -0.730 15.897 1.00 89.19 98 LEU A CA 1
ATOM 789 C C . LEU A 1 98 ? -6.867 -1.434 14.543 1.00 89.19 98 LEU A C 1
ATOM 791 O O . LEU A 1 98 ? -5.863 -2.068 14.223 1.00 89.19 98 LEU A O 1
ATOM 795 N N . SER A 1 99 ? -7.889 -1.249 13.712 1.00 90.19 99 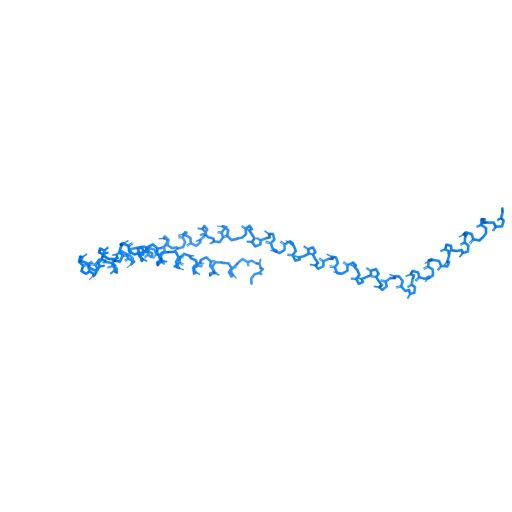SER A N 1
ATOM 796 C CA . SER A 1 99 ? -7.931 -1.860 12.389 1.00 90.19 99 SER A CA 1
ATOM 797 C C . SER A 1 99 ? -6.780 -1.408 11.486 1.00 90.19 99 SER A C 1
ATOM 799 O O . SER A 1 99 ? -6.111 -2.234 10.861 1.00 90.19 99 SER A O 1
ATOM 801 N N . SER A 1 100 ? -6.448 -0.115 11.482 1.00 92.12 100 SER A N 1
ATOM 802 C CA . SER A 1 100 ? -5.297 0.393 10.725 1.00 92.12 100 SER A CA 1
ATOM 803 C C . SER A 1 100 ? -3.949 -0.107 11.268 1.00 92.12 100 SER A C 1
ATOM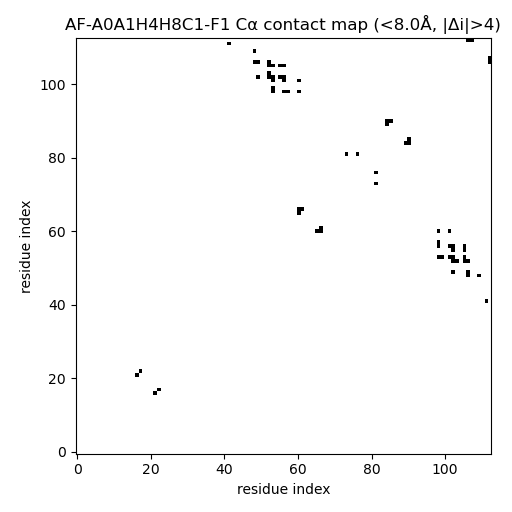 805 O O . SER A 1 100 ? -3.041 -0.389 10.482 1.00 92.12 100 SER A O 1
ATOM 807 N N . ALA A 1 101 ? -3.807 -0.285 12.586 1.00 92.50 101 ALA A N 1
ATOM 808 C CA . ALA A 1 101 ? -2.605 -0.847 13.198 1.00 92.50 101 ALA A CA 1
ATOM 809 C C . ALA A 1 101 ? -2.408 -2.325 12.827 1.00 92.50 101 ALA A C 1
ATOM 811 O O . ALA A 1 101 ? -1.299 -2.715 12.451 1.00 92.50 101 ALA A O 1
ATOM 812 N N . VAL A 1 102 ? -3.477 -3.126 12.866 1.00 91.31 102 VAL A N 1
ATOM 813 C CA . VAL A 1 102 ? -3.442 -4.535 12.445 1.00 91.31 102 VAL A CA 1
ATOM 814 C C . VAL A 1 102 ? -3.217 -4.634 10.936 1.00 91.31 102 VAL A C 1
ATOM 816 O O . VAL A 1 102 ? -2.366 -5.402 10.507 1.00 91.31 102 VAL A O 1
ATOM 819 N N . THR A 1 103 ? -3.852 -3.786 10.125 1.00 91.69 103 THR A N 1
ATOM 820 C CA . THR A 1 10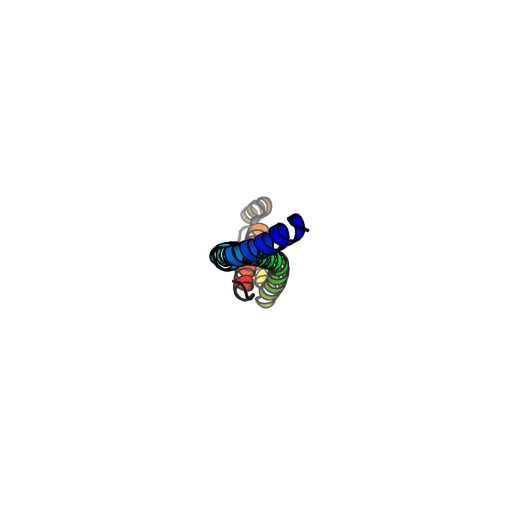3 ? -3.603 -3.720 8.672 1.00 91.69 103 THR A CA 1
ATOM 821 C C . THR A 1 103 ? -2.137 -3.415 8.371 1.00 91.69 103 THR A C 1
ATOM 823 O O . THR A 1 103 ? -1.513 -4.088 7.555 1.00 91.69 103 THR A O 1
ATOM 826 N N . ARG A 1 104 ? -1.530 -2.451 9.077 1.00 91.00 104 ARG A N 1
ATOM 827 C CA . ARG A 1 104 ? -0.092 -2.159 8.957 1.00 91.00 104 ARG A CA 1
ATOM 828 C C . ARG A 1 104 ? 0.775 -3.344 9.378 1.00 91.00 104 ARG A C 1
ATOM 830 O O . ARG A 1 104 ? 1.839 -3.546 8.798 1.00 91.00 104 ARG A O 1
ATOM 837 N N . PHE A 1 105 ? 0.357 -4.095 10.391 1.00 90.38 105 PHE A N 1
ATOM 838 C CA . PHE A 1 105 ? 1.043 -5.313 10.807 1.00 90.38 105 PHE A CA 1
ATOM 839 C C . PHE A 1 105 ? 0.958 -6.397 9.726 1.00 90.38 105 PHE A C 1
ATOM 841 O O . PHE A 1 105 ? 1.993 -6.938 9.356 1.00 90.38 105 PHE A O 1
ATOM 848 N N . VAL A 1 106 ? -0.224 -6.636 9.150 1.00 89.62 106 VAL A N 1
ATOM 849 C CA . VAL A 1 106 ? -0.438 -7.592 8.051 1.00 89.62 106 VAL A CA 1
ATOM 850 C C . VAL A 1 106 ? 0.365 -7.210 6.808 1.00 89.62 106 VAL A C 1
ATOM 852 O O . VAL A 1 106 ? 0.989 -8.075 6.201 1.00 89.62 106 VAL A O 1
ATOM 855 N N . LEU A 1 107 ? 0.435 -5.919 6.465 1.00 89.81 107 LEU A N 1
ATOM 856 C CA . LEU A 1 107 ? 1.232 -5.436 5.333 1.00 89.81 107 LEU A CA 1
ATOM 857 C C . LEU A 1 107 ? 2.709 -5.849 5.429 1.00 89.81 107 LEU A C 1
ATOM 859 O O . LEU A 1 107 ? 3.306 -6.144 4.403 1.00 89.81 107 LEU A O 1
ATOM 863 N N . ARG A 1 108 ? 3.283 -5.965 6.637 1.00 88.06 108 ARG A N 1
ATOM 864 C CA . ARG A 1 108 ? 4.671 -6.437 6.826 1.00 88.06 108 ARG A CA 1
ATOM 865 C C . ARG A 1 108 ? 4.894 -7.897 6.429 1.00 88.06 108 ARG A C 1
ATOM 867 O O . ARG A 1 108 ? 6.037 -8.300 6.260 1.00 88.06 108 ARG A O 1
ATOM 874 N N . PHE A 1 109 ? 3.834 -8.694 6.318 1.00 85.88 109 PHE A N 1
ATOM 875 C CA . PHE A 1 109 ? 3.917 -10.080 5.851 1.00 85.88 109 PHE A CA 1
ATOM 876 C C . PHE A 1 109 ? 3.742 -10.200 4.337 1.00 85.88 109 PHE A C 1
ATOM 878 O O . PHE A 1 109 ? 3.979 -11.271 3.779 1.00 85.88 109 PHE A O 1
ATOM 885 N N . ILE A 1 110 ? 3.334 -9.124 3.661 1.00 82.50 110 ILE A N 1
ATOM 886 C CA . ILE A 1 110 ? 3.207 -9.113 2.209 1.00 82.50 110 ILE A CA 1
ATOM 887 C C . ILE A 1 110 ? 4.598 -8.870 1.602 1.00 82.50 110 ILE A C 1
ATOM 889 O O . ILE A 1 110 ? 5.258 -7.893 1.965 1.00 82.50 110 ILE A O 1
ATOM 893 N N . PRO A 1 111 ? 5.060 -9.727 0.670 1.00 64.88 111 PRO A N 1
ATOM 894 C CA . PRO A 1 111 ? 6.371 -9.575 0.052 1.00 64.88 111 PRO A CA 1
ATOM 895 C C . PRO A 1 111 ? 6.475 -8.221 -0.658 1.00 64.88 111 PRO A C 1
ATOM 897 O O . PRO A 1 111 ? 5.674 -7.909 -1.536 1.00 64.88 111 PRO A O 1
ATOM 900 N N . GLY A 1 112 ? 7.464 -7.420 -0.258 1.00 64.06 112 GLY A N 1
ATOM 901 C CA . GLY A 1 112 ? 7.638 -6.034 -0.700 1.00 64.06 112 GLY A CA 1
ATOM 902 C C . GLY A 1 112 ? 7.716 -5.017 0.445 1.00 64.06 112 GLY A C 1
ATOM 903 O O . GLY A 1 112 ? 8.137 -3.892 0.187 1.00 64.06 112 GLY A O 1
ATOM 904 N N . PHE A 1 113 ? 7.361 -5.408 1.676 1.00 54.31 113 PHE A N 1
ATOM 905 C CA . PHE A 1 113 ? 7.583 -4.642 2.913 1.00 54.31 113 PHE A CA 1
ATOM 906 C C . PHE A 1 113 ? 8.783 -5.132 3.728 1.00 54.31 113 PHE A C 1
ATOM 908 O O . PHE A 1 113 ? 9.168 -6.314 3.579 1.00 54.31 113 PHE A O 1
#

Mean predicted aligned error: 9.26 Å

Sequence (113 aa):
MLEFFNDVISFFGDIKDWIYSGIYTFTVDAYAYFIKQSVKAYIGFLITAIPFAWDVAQSIIDDLNISSYLDSAWGTLDAPTRSVLAYLRIPEGINFILSSAVTRFVLRFIPGF

Radius of gyration: 30.51 Å; Cα contacts (8 Å, |Δi|>4): 35; chains: 1; bounding box: 56×27×91 Å

Foldseek 3Di:
DVVVVVVVVVVVVVVVCCVVPVVVVVVVVVVVVVVVVVVVVLVVVVVVLLVVLLVVLVVVCVVVVVVVVLVVVLVPDDPVVSVVCVVVVVSVVVVVVSSVVSSVVSVVVPPSD